Protein AF-X1BJK9-F1 (afdb_monomer_lite)

Sequence (62 aa):
SEYGIQSSTYVQAENQKLHYGDINSVVKVKADETPKLKYCSYCGEPLLNELAKFCAHCGSKV

pLDDT: mean 71.63, std 17.93, range [41.72, 95.81]

InterPro domains:
  IPR059113 Putative zinc-ribbon domain 3 [PF13248] (38-61)

Radius of gyration: 26.51 Å; chains: 1; bounding box: 57×27×64 Å

Organism: NCBI:txid412755

Structure (mmCIF, N/CA/C/O backbone):
data_AF-X1BJK9-F1
#
_entry.id   AF-X1BJK9-F1
#
loop_
_atom_site.group_PDB
_atom_site.id
_atom_site.type_symbol
_atom_site.label_atom_id
_atom_site.label_alt_id
_atom_site.label_comp_id
_atom_site.label_asym_id
_atom_site.label_entity_id
_atom_site.label_seq_id
_atom_site.pdbx_PDB_ins_code
_atom_site.Cartn_x
_atom_site.Cartn_y
_atom_site.Cartn_z
_atom_site.occupancy
_atom_site.B_iso_or_equiv
_atom_site.auth_seq_id
_atom_site.auth_comp_id
_atom_site.auth_asym_id
_atom_site.auth_atom_id
_atom_site.pdbx_PDB_model_num
ATOM 1 N N . SER A 1 1 ? 48.007 11.455 -56.905 1.00 45.75 1 SER A N 1
ATOM 2 C CA . SER A 1 1 ? 47.786 10.111 -56.342 1.00 45.75 1 SER A CA 1
ATOM 3 C C . SER A 1 1 ? 46.941 10.290 -55.090 1.00 45.75 1 SER A C 1
ATOM 5 O O . SER A 1 1 ? 47.471 10.691 -54.068 1.00 45.75 1 SER A O 1
ATOM 7 N N . GLU A 1 2 ? 45.637 10.510 -55.229 1.00 46.75 2 GLU A N 1
ATOM 8 C CA . GLU A 1 2 ? 44.567 9.507 -55.401 1.00 46.75 2 GLU A CA 1
ATOM 9 C C . GLU A 1 2 ? 44.193 8.792 -54.091 1.00 46.75 2 GLU A C 1
ATOM 11 O O . GLU A 1 2 ? 44.945 7.985 -53.561 1.00 46.75 2 GLU A O 1
ATOM 16 N N . TYR A 1 3 ? 43.023 9.210 -53.590 1.00 52.81 3 TYR A N 1
ATOM 17 C CA . TYR A 1 3 ? 42.008 8.529 -52.782 1.00 52.81 3 TYR A CA 1
ATOM 18 C C . TYR A 1 3 ? 42.255 7.082 -52.327 1.00 52.81 3 TYR A C 1
ATOM 20 O O . TYR A 1 3 ? 42.560 6.200 -53.120 1.00 52.81 3 TYR A O 1
ATOM 28 N N . GLY A 1 4 ? 41.898 6.822 -51.063 1.00 41.72 4 GLY A N 1
ATOM 29 C CA . GLY A 1 4 ? 41.710 5.469 -50.543 1.00 41.72 4 GLY A CA 1
ATOM 30 C C . GLY A 1 4 ? 41.130 5.418 -49.129 1.00 41.72 4 GLY A C 1
ATOM 31 O O . GLY A 1 4 ? 41.760 4.871 -48.234 1.00 41.72 4 GLY A O 1
ATOM 32 N N . ILE A 1 5 ? 39.938 5.985 -48.906 1.00 57.59 5 ILE A N 1
ATOM 33 C CA . ILE A 1 5 ? 39.106 5.600 -47.754 1.00 57.59 5 ILE A CA 1
ATOM 34 C C . ILE A 1 5 ? 38.385 4.295 -48.131 1.00 57.59 5 ILE A C 1
ATOM 36 O O . ILE A 1 5 ? 37.489 4.311 -48.972 1.00 57.59 5 ILE A O 1
ATOM 40 N N . GLN A 1 6 ? 38.756 3.175 -47.508 1.00 53.28 6 GLN A N 1
ATOM 41 C CA . GLN A 1 6 ? 37.996 1.913 -47.497 1.00 53.28 6 GLN A CA 1
ATOM 42 C C . GLN A 1 6 ? 38.031 1.383 -46.052 1.00 53.28 6 GLN A C 1
ATOM 44 O O . GLN A 1 6 ? 39.067 0.948 -45.573 1.00 53.28 6 GLN A O 1
ATOM 49 N N . SER A 1 7 ? 37.053 1.749 -45.222 1.00 56.06 7 SER A N 1
ATOM 50 C CA . SER A 1 7 ? 35.779 1.052 -44.971 1.00 56.06 7 SER A CA 1
ATOM 51 C C . SER A 1 7 ? 35.883 -0.278 -44.212 1.00 56.06 7 SER A C 1
ATOM 53 O O . SER A 1 7 ? 36.308 -1.286 -44.755 1.00 56.06 7 SER A O 1
ATOM 55 N N . SER A 1 8 ? 35.288 -0.235 -43.012 1.00 56.81 8 SER A N 1
ATOM 56 C CA . SER A 1 8 ? 34.433 -1.258 -42.396 1.00 56.81 8 SER A CA 1
ATOM 57 C C . SER A 1 8 ? 35.069 -2.560 -41.917 1.00 56.81 8 SER A C 1
ATOM 59 O O . SER A 1 8 ? 35.227 -3.485 -42.699 1.00 56.81 8 SER A O 1
ATOM 61 N N . THR A 1 9 ? 35.198 -2.697 -40.593 1.00 56.03 9 THR A N 1
ATOM 62 C CA . THR A 1 9 ? 34.693 -3.894 -39.901 1.00 56.03 9 THR A CA 1
ATOM 63 C C . THR A 1 9 ? 34.237 -3.553 -38.479 1.00 56.03 9 THR A C 1
ATOM 65 O O . THR A 1 9 ? 35.048 -3.288 -37.601 1.00 56.03 9 THR A O 1
ATOM 68 N N . TYR A 1 10 ? 32.918 -3.623 -38.286 1.00 54.44 10 TYR A N 1
ATOM 69 C CA . TYR A 1 10 ? 32.277 -4.327 -37.172 1.00 54.44 10 TYR A CA 1
ATOM 70 C C . TYR A 1 10 ? 32.519 -3.785 -35.745 1.00 54.44 10 TYR A C 1
ATOM 72 O O . TYR A 1 10 ? 33.470 -4.146 -35.061 1.00 54.44 10 TYR A O 1
ATOM 80 N N . VAL A 1 11 ? 31.576 -2.971 -35.254 1.00 56.59 11 VAL A N 1
ATOM 81 C CA . VAL A 1 11 ? 31.458 -2.641 -33.826 1.00 56.59 11 VAL A CA 1
ATOM 82 C C . VAL A 1 11 ? 30.946 -3.892 -33.105 1.00 56.59 11 VAL A C 1
ATOM 84 O O . VAL A 1 11 ? 29.757 -4.207 -33.164 1.00 56.59 11 VAL A O 1
ATOM 87 N N . GLN A 1 12 ? 31.848 -4.647 -32.479 1.00 59.03 12 GLN A N 1
ATOM 88 C CA . GLN A 1 12 ? 31.481 -5.777 -31.627 1.00 59.03 12 GLN A CA 1
ATOM 89 C C . GLN A 1 12 ? 30.940 -5.231 -30.311 1.00 59.03 12 GLN A C 1
ATOM 91 O O . GLN A 1 12 ? 31.644 -4.605 -29.524 1.00 59.03 12 GLN A O 1
ATOM 96 N N . ALA A 1 13 ? 29.646 -5.443 -30.103 1.00 62.28 13 ALA A N 1
ATOM 97 C CA . ALA A 1 13 ? 29.032 -5.328 -28.801 1.00 62.28 13 ALA A CA 1
ATOM 98 C C . ALA A 1 13 ? 29.622 -6.405 -27.882 1.00 62.28 13 ALA A C 1
ATOM 100 O O . ALA A 1 13 ? 29.363 -7.590 -28.074 1.00 62.28 13 ALA A O 1
ATOM 101 N N . GLU A 1 14 ? 30.346 -5.992 -26.848 1.00 59.72 14 GLU A N 1
ATOM 102 C CA . GLU A 1 14 ? 30.591 -6.824 -25.671 1.00 59.72 14 GLU A CA 1
ATOM 103 C C . GLU A 1 14 ? 30.126 -6.089 -24.419 1.00 59.72 14 GLU A C 1
ATOM 105 O O . GLU A 1 14 ? 30.845 -5.465 -23.649 1.00 59.72 14 GLU A O 1
ATOM 110 N N . ASN A 1 15 ? 28.808 -6.164 -24.276 1.00 62.22 15 ASN A N 1
ATOM 111 C CA . ASN A 1 15 ? 28.055 -5.898 -23.072 1.00 62.22 15 ASN A CA 1
ATOM 112 C C . ASN A 1 15 ? 28.169 -7.146 -22.171 1.00 62.22 15 ASN A C 1
ATOM 114 O O . ASN A 1 15 ? 27.290 -8.004 -22.190 1.00 62.22 15 ASN A O 1
ATOM 118 N N . GLN A 1 16 ? 29.299 -7.331 -21.480 1.00 59.81 16 GLN A N 1
ATOM 119 C CA . GLN A 1 16 ? 29.505 -8.380 -20.462 1.00 59.81 16 GLN A CA 1
ATOM 120 C C . GLN A 1 16 ? 30.895 -8.193 -19.822 1.00 59.81 16 GLN A C 1
ATOM 122 O O . GLN A 1 16 ? 31.850 -7.965 -20.539 1.00 59.81 16 GLN A O 1
ATOM 127 N N . LYS A 1 17 ? 31.160 -8.285 -18.518 1.00 55.50 17 LYS A N 1
ATOM 128 C CA . LYS A 1 17 ? 30.459 -8.809 -17.343 1.00 55.50 17 LYS A CA 1
ATOM 129 C C . LYS A 1 17 ? 30.923 -7.946 -16.162 1.00 55.50 17 LYS A C 1
ATOM 131 O O . LYS A 1 17 ? 32.127 -7.844 -15.937 1.00 55.50 17 LYS A O 1
ATOM 136 N N . LEU A 1 18 ? 30.015 -7.397 -15.356 1.00 53.66 18 LEU A N 1
ATOM 137 C CA . LEU A 1 18 ? 30.395 -7.113 -13.970 1.00 53.66 18 LEU A CA 1
ATOM 138 C C . LEU A 1 18 ? 30.712 -8.473 -13.336 1.00 53.66 18 LEU A C 1
ATOM 140 O O . LEU A 1 18 ? 29.868 -9.371 -13.332 1.00 53.66 18 LEU A O 1
ATOM 144 N N . HIS A 1 19 ? 31.965 -8.654 -12.922 1.00 49.72 19 HIS A N 1
ATOM 145 C CA . HIS A 1 19 ? 32.454 -9.867 -12.278 1.00 49.72 19 HIS A CA 1
ATOM 146 C C . HIS A 1 19 ? 31.588 -10.169 -11.048 1.00 49.72 19 HIS A C 1
ATOM 148 O O . HIS A 1 19 ? 31.611 -9.440 -10.059 1.00 49.72 19 HIS A O 1
ATOM 154 N N . TYR A 1 20 ? 30.823 -11.260 -11.114 1.00 56.81 20 TYR A N 1
ATOM 155 C CA . TYR A 1 20 ? 30.096 -11.851 -9.988 1.00 56.81 20 TYR A CA 1
ATOM 156 C C . TYR A 1 20 ? 31.110 -12.553 -9.067 1.00 56.81 20 TYR A C 1
ATOM 158 O O . TYR A 1 20 ? 31.182 -13.778 -9.013 1.00 56.81 20 TYR A O 1
ATOM 166 N N . GLY A 1 21 ? 31.999 -11.765 -8.460 1.00 60.56 21 GLY A N 1
ATOM 167 C CA . GLY A 1 21 ? 33.137 -12.249 -7.679 1.00 60.56 21 GLY A CA 1
ATOM 168 C C . GLY A 1 21 ? 33.020 -12.040 -6.171 1.00 60.56 21 GLY A C 1
ATOM 169 O O . GLY A 1 21 ? 33.560 -12.847 -5.428 1.00 60.56 21 GLY A O 1
ATOM 170 N N . ASP A 1 22 ? 32.286 -11.027 -5.695 1.00 60.56 22 ASP A N 1
ATOM 171 C CA . ASP A 1 22 ? 32.535 -10.507 -4.338 1.00 60.56 22 ASP A CA 1
ATOM 172 C C . ASP A 1 22 ? 31.283 -10.163 -3.518 1.00 60.56 22 ASP A C 1
ATOM 174 O O . ASP A 1 22 ? 31.242 -9.133 -2.854 1.00 60.56 22 ASP A O 1
ATOM 178 N N . ILE A 1 23 ? 30.263 -11.027 -3.488 1.00 61.66 23 ILE A N 1
ATOM 179 C CA . ILE A 1 23 ? 29.280 -10.995 -2.383 1.00 61.66 23 ILE A CA 1
ATOM 180 C C . ILE A 1 23 ? 28.911 -12.392 -1.867 1.00 61.66 23 ILE A C 1
ATOM 182 O O . ILE A 1 23 ? 27.751 -12.698 -1.615 1.00 61.66 23 ILE A O 1
ATOM 186 N N . ASN A 1 24 ? 29.911 -13.236 -1.606 1.00 57.97 24 ASN A N 1
ATOM 187 C CA . ASN A 1 24 ? 29.776 -14.304 -0.602 1.00 57.97 24 ASN A CA 1
ATOM 188 C C . ASN A 1 24 ? 30.070 -13.757 0.811 1.00 57.97 24 ASN A C 1
ATOM 190 O O . ASN A 1 24 ? 30.828 -14.336 1.583 1.00 57.97 24 ASN A O 1
ATOM 194 N N . SER A 1 25 ? 29.463 -12.617 1.161 1.00 59.06 25 SER A N 1
ATOM 195 C CA . SER A 1 25 ? 29.474 -12.071 2.521 1.00 59.06 25 SER A CA 1
ATOM 196 C C . SER A 1 25 ? 28.098 -12.283 3.138 1.00 59.06 25 SER A C 1
ATOM 198 O O . SER A 1 25 ? 27.232 -11.421 3.080 1.00 59.06 25 SER A O 1
ATOM 200 N N . VAL A 1 26 ? 27.883 -13.511 3.612 1.00 59.28 26 VAL A N 1
ATOM 201 C CA . VAL A 1 26 ? 26.966 -13.931 4.685 1.00 59.28 26 VAL A CA 1
ATOM 202 C C . VAL A 1 26 ? 25.832 -12.946 5.033 1.00 59.28 26 VAL A C 1
ATOM 204 O O . VAL A 1 26 ? 25.694 -12.519 6.177 1.00 59.28 26 VAL A O 1
ATOM 207 N N . VAL A 1 27 ? 24.935 -12.649 4.092 1.00 58.50 27 VAL A N 1
ATOM 208 C CA . VAL A 1 27 ? 23.584 -12.205 4.448 1.00 58.50 27 VAL A CA 1
ATOM 209 C C . VAL A 1 27 ? 22.744 -13.467 4.500 1.00 58.50 27 VAL A C 1
ATOM 211 O O . VAL A 1 27 ? 22.137 -13.888 3.519 1.00 58.50 27 VAL A O 1
ATOM 214 N N . LYS A 1 28 ? 22.727 -14.106 5.674 1.00 52.22 28 LYS A N 1
ATOM 215 C CA . LYS A 1 28 ? 21.620 -14.989 6.051 1.00 52.22 28 LYS A CA 1
ATOM 216 C C . LYS A 1 28 ? 20.376 -14.109 6.156 1.00 52.22 28 LYS A C 1
ATOM 218 O O . LYS A 1 28 ? 19.993 -13.694 7.249 1.00 52.22 28 LYS A O 1
ATOM 223 N N . VAL A 1 29 ? 19.781 -13.780 5.012 1.00 58.72 29 VAL A N 1
ATOM 224 C CA . VAL A 1 29 ? 18.413 -13.277 4.958 1.00 58.72 29 VAL A CA 1
ATOM 225 C C . VAL A 1 29 ? 17.578 -14.421 5.502 1.00 58.72 29 VAL A C 1
ATOM 227 O O . VAL A 1 29 ? 17.490 -15.482 4.886 1.00 58.72 29 VAL A O 1
ATOM 230 N N . LYS A 1 30 ? 17.085 -14.255 6.729 1.00 52.72 30 LYS A N 1
ATOM 231 C CA . LYS A 1 30 ? 16.128 -15.178 7.322 1.00 52.72 30 LYS A CA 1
ATOM 232 C C . LYS A 1 30 ? 14.940 -15.213 6.364 1.00 52.72 30 LYS A C 1
ATOM 234 O O . LYS A 1 30 ? 14.233 -14.224 6.215 1.00 52.72 30 LYS A O 1
ATOM 239 N N . ALA A 1 31 ? 14.819 -16.318 5.637 1.00 57.53 31 ALA A N 1
ATOM 240 C CA . ALA A 1 31 ? 13.671 -16.640 4.811 1.00 57.53 31 ALA A CA 1
ATOM 241 C C . ALA A 1 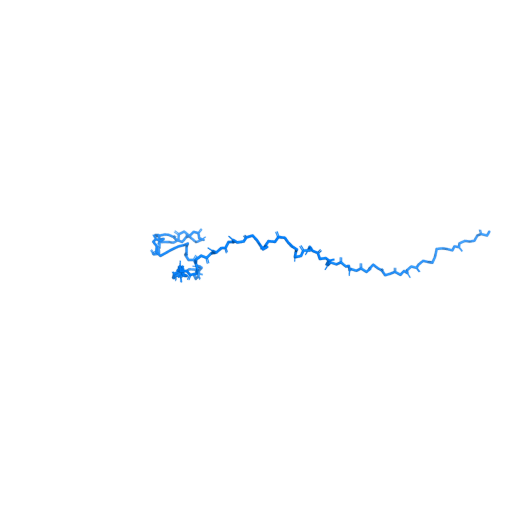31 ? 12.539 -17.065 5.748 1.00 57.53 31 ALA A C 1
ATOM 243 O O . ALA A 1 31 ? 12.279 -18.243 5.942 1.00 57.53 31 ALA A O 1
ATOM 244 N N . ASP A 1 32 ? 11.977 -16.077 6.416 1.00 56.81 32 ASP A N 1
ATOM 245 C CA . ASP A 1 32 ? 10.827 -16.148 7.301 1.00 56.81 32 ASP A CA 1
ATOM 246 C C . ASP A 1 32 ? 10.497 -14.661 7.401 1.00 56.81 32 ASP A C 1
ATOM 248 O O . ASP A 1 32 ? 11.225 -13.909 8.035 1.00 56.81 32 ASP A O 1
ATOM 252 N N . GLU A 1 33 ? 9.664 -14.066 6.557 1.00 62.44 33 GLU A N 1
ATOM 253 C CA . GLU A 1 33 ? 8.260 -14.343 6.301 1.00 62.44 33 GLU A CA 1
ATOM 254 C C . GLU A 1 33 ? 8.008 -13.631 4.960 1.00 62.44 33 GLU A C 1
ATOM 256 O O . GLU A 1 33 ? 8.259 -12.429 4.864 1.00 62.44 33 GLU A O 1
ATOM 261 N N . THR A 1 34 ? 7.593 -14.310 3.883 1.00 60.31 34 THR A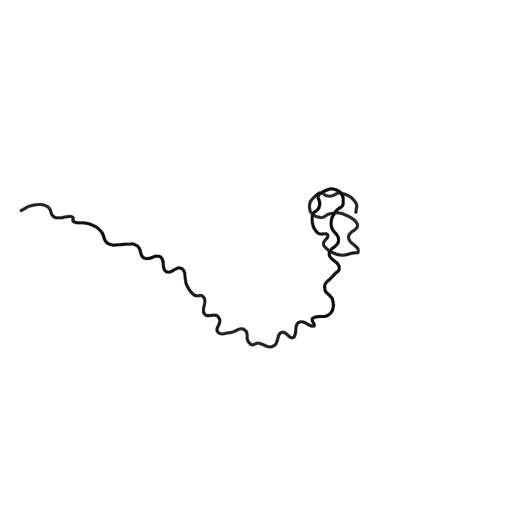 N 1
ATOM 262 C CA . THR A 1 34 ? 7.156 -13.565 2.688 1.00 60.31 34 THR A CA 1
ATOM 263 C C . THR A 1 34 ? 5.952 -12.731 3.116 1.00 60.31 34 THR A C 1
ATOM 265 O O . THR A 1 34 ? 4.926 -13.345 3.438 1.00 60.31 34 THR A O 1
ATOM 268 N N . PRO A 1 35 ? 6.037 -11.385 3.171 1.00 66.00 35 PRO A N 1
ATOM 269 C CA . PRO A 1 35 ? 4.884 -10.584 3.544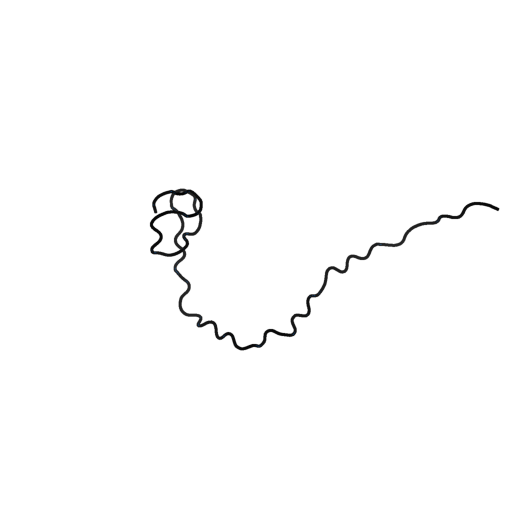 1.00 66.00 35 PRO A CA 1
ATOM 270 C C . PRO A 1 35 ? 3.780 -10.955 2.565 1.00 66.00 35 PRO A C 1
ATOM 272 O O . PRO A 1 35 ? 4.018 -10.981 1.354 1.00 66.00 35 PRO A O 1
ATOM 275 N N . LYS A 1 36 ? 2.599 -11.328 3.070 1.00 71.75 36 LYS A N 1
ATOM 276 C CA . LYS A 1 36 ? 1.463 -11.617 2.197 1.00 71.75 36 LYS A CA 1
ATOM 277 C C . LYS A 1 36 ? 1.156 -10.336 1.435 1.00 71.75 36 LYS A C 1
ATOM 279 O O . LYS A 1 36 ? 0.547 -9.410 1.968 1.00 71.75 36 LYS A O 1
ATOM 284 N N . LEU A 1 37 ? 1.635 -10.274 0.196 1.00 77.56 37 LEU A N 1
ATOM 285 C CA . LEU A 1 37 ? 1.416 -9.148 -0.693 1.00 77.56 37 LEU A CA 1
ATOM 286 C C . LEU A 1 37 ? -0.079 -9.097 -0.989 1.00 77.56 37 LEU A C 1
ATOM 288 O O . LEU A 1 37 ? -0.628 -9.953 -1.683 1.00 77.56 37 LEU A O 1
ATOM 292 N N . LYS A 1 38 ? -0.744 -8.107 -0.400 1.00 89.31 38 LYS A N 1
ATOM 293 C CA . LYS A 1 38 ? -2.106 -7.731 -0.765 1.00 89.31 38 LYS A CA 1
ATOM 294 C C . LYS A 1 38 ? -2.042 -6.806 -1.970 1.00 89.31 38 LYS A C 1
ATOM 296 O O . LYS A 1 38 ? -1.058 -6.098 -2.156 1.00 89.31 38 LYS A O 1
ATOM 301 N N . TYR A 1 39 ? -3.104 -6.792 -2.758 1.00 92.81 39 TYR A N 1
ATOM 302 C CA . TYR A 1 39 ? -3.226 -5.938 -3.933 1.00 92.81 39 TYR A CA 1
ATOM 303 C C . TYR A 1 39 ? -4.357 -4.940 -3.717 1.00 92.81 39 TYR A C 1
ATOM 305 O O . TYR A 1 39 ? -5.333 -5.229 -3.024 1.00 92.81 39 TYR A O 1
ATOM 313 N N . CYS A 1 40 ? -4.221 -3.753 -4.294 1.00 95.44 40 CYS A N 1
ATOM 314 C CA . CYS A 1 40 ? -5.260 -2.743 -4.267 1.00 95.44 40 CYS A CA 1
ATOM 315 C C . CYS A 1 40 ? -6.468 -3.221 -5.077 1.00 95.44 40 CYS A C 1
ATOM 317 O O . CYS A 1 40 ? -6.352 -3.467 -6.274 1.00 95.44 40 CYS A O 1
ATOM 319 N N . SER A 1 41 ? -7.649 -3.265 -4.463 1.00 93.94 41 SER A N 1
ATOM 320 C CA . SER A 1 41 ? -8.887 -3.648 -5.158 1.00 93.94 41 SER A CA 1
ATOM 321 C C . SER A 1 41 ? -9.336 -2.645 -6.230 1.00 93.94 41 SER A C 1
ATOM 323 O O . SER A 1 41 ? -10.206 -2.971 -7.029 1.00 93.94 41 SER A O 1
ATOM 325 N N . TYR A 1 42 ? -8.768 -1.431 -6.243 1.00 95.44 42 TYR A N 1
ATOM 326 C CA . TYR A 1 42 ? -9.108 -0.380 -7.207 1.00 95.44 42 TYR A CA 1
ATOM 327 C C . TYR A 1 42 ? -8.197 -0.373 -8.440 1.00 95.44 42 TYR A C 1
ATOM 329 O O . TYR A 1 42 ? -8.703 -0.269 -9.551 1.00 95.44 42 TYR A O 1
ATOM 337 N N . CYS A 1 43 ? -6.871 -0.469 -8.269 1.00 95.81 43 CYS A N 1
ATOM 338 C CA . CYS A 1 43 ? -5.917 -0.417 -9.390 1.00 95.81 43 CYS A CA 1
ATOM 339 C C . CYS A 1 43 ? -5.166 -1.730 -9.652 1.00 95.81 43 CYS A C 1
ATOM 341 O O . CYS A 1 43 ? -4.503 -1.852 -10.676 1.00 95.81 43 CYS A O 1
ATOM 343 N N . GLY A 1 44 ? -5.250 -2.707 -8.748 1.00 93.81 44 GLY A N 1
ATOM 344 C CA . GLY A 1 44 ? -4.558 -3.990 -8.870 1.00 93.81 44 GLY A CA 1
ATOM 345 C C . GLY A 1 44 ? -3.084 -3.973 -8.462 1.00 93.81 44 GLY A C 1
ATOM 346 O O . GLY A 1 44 ? -2.438 -5.013 -8.526 1.00 93.81 44 GLY A O 1
ATOM 347 N N . GLU A 1 45 ? -2.537 -2.838 -8.020 1.00 95.25 45 GLU A N 1
ATOM 348 C CA . GLU A 1 45 ? -1.120 -2.745 -7.645 1.00 95.25 45 GLU A CA 1
ATOM 349 C C . GLU A 1 45 ? -0.841 -3.274 -6.232 1.00 95.25 45 GLU A C 1
ATOM 351 O O . GLU A 1 45 ? -1.709 -3.181 -5.355 1.00 95.25 45 GLU A O 1
ATOM 356 N N . PRO A 1 46 ? 0.355 -3.840 -5.988 1.00 93.06 46 PRO A N 1
ATOM 357 C CA . PRO A 1 46 ? 0.710 -4.389 -4.688 1.00 93.06 46 PRO A CA 1
ATOM 358 C C . PRO A 1 46 ? 0.728 -3.301 -3.609 1.00 93.06 46 PRO A C 1
ATOM 360 O O . PRO A 1 46 ? 1.233 -2.193 -3.794 1.00 93.06 46 PRO A O 1
ATOM 363 N N . LEU A 1 47 ? 0.176 -3.633 -2.448 1.00 92.62 47 LEU A N 1
ATOM 364 C CA . LEU A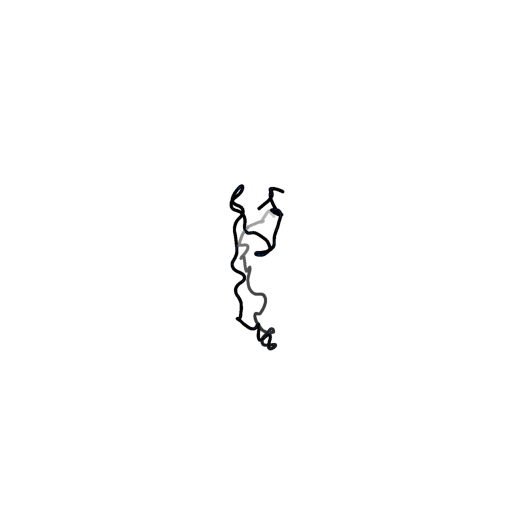 1 47 ? 0.225 -2.796 -1.259 1.00 92.62 47 LEU A CA 1
ATOM 365 C C . LEU A 1 47 ? 1.569 -2.975 -0.558 1.00 92.62 47 LEU A C 1
ATOM 367 O O . LEU A 1 47 ? 2.112 -4.076 -0.510 1.00 92.62 47 LEU A O 1
ATOM 371 N N . LEU A 1 48 ? 2.076 -1.889 0.036 1.00 87.25 48 LEU A N 1
ATOM 372 C CA . LEU A 1 48 ? 3.364 -1.884 0.741 1.00 87.25 48 LEU A CA 1
ATOM 373 C C . LEU A 1 48 ? 3.440 -2.945 1.846 1.00 87.25 48 LEU A C 1
ATOM 375 O O . LEU A 1 48 ? 4.503 -3.500 2.102 1.00 87.25 48 LEU A O 1
ATOM 379 N N . ASN A 1 49 ? 2.329 -3.173 2.542 1.00 86.25 49 ASN A N 1
ATOM 380 C CA . ASN A 1 49 ? 2.197 -4.173 3.591 1.00 86.25 49 ASN A CA 1
ATOM 381 C C . ASN A 1 49 ? 0.713 -4.425 3.896 1.00 86.25 49 ASN A C 1
ATOM 383 O O . ASN A 1 49 ? -0.176 -3.728 3.406 1.00 86.25 49 ASN A O 1
ATOM 387 N N . GLU A 1 50 ? 0.448 -5.406 4.755 1.00 84.25 50 GLU A N 1
ATOM 388 C CA . GLU A 1 50 ? -0.909 -5.795 5.149 1.00 84.25 50 GLU A CA 1
ATOM 389 C C . GLU A 1 50 ? -1.654 -4.756 6.001 1.00 84.25 50 GLU A C 1
ATOM 391 O O . GLU A 1 50 ? -2.868 -4.889 6.163 1.00 84.25 50 GLU A O 1
ATOM 396 N N . LEU A 1 51 ? -0.942 -3.755 6.536 1.00 86.44 51 LEU A N 1
ATOM 397 C CA . LEU A 1 51 ? -1.466 -2.662 7.364 1.00 86.44 51 LEU A CA 1
ATOM 398 C C . LEU A 1 51 ? -1.686 -1.366 6.565 1.00 86.44 51 LEU A C 1
ATOM 400 O O . LEU A 1 51 ? -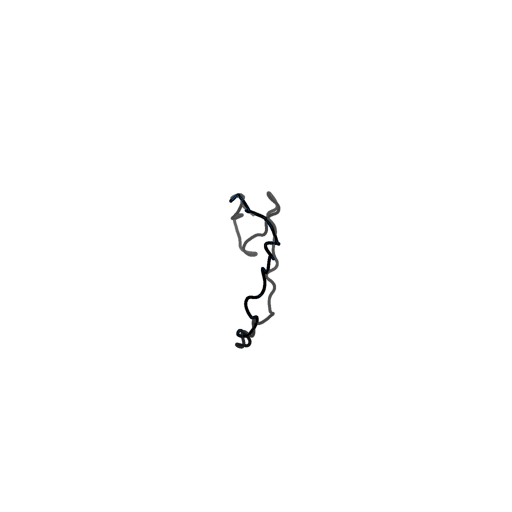2.070 -0.343 7.144 1.00 86.44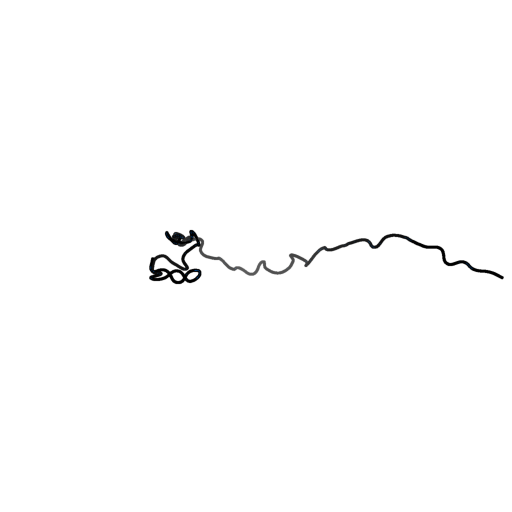 51 LEU A O 1
ATOM 404 N N . ALA A 1 52 ? -1.424 -1.381 5.255 1.00 88.06 52 ALA A N 1
ATOM 405 C CA . ALA A 1 52 ? -1.610 -0.226 4.396 1.00 88.06 52 ALA A CA 1
ATOM 406 C C . ALA A 1 52 ? -3.086 0.187 4.416 1.00 88.06 52 ALA A C 1
ATOM 408 O O . ALA A 1 52 ? -3.961 -0.604 4.093 1.00 88.06 52 ALA A O 1
ATOM 409 N N . LYS A 1 53 ? -3.354 1.438 4.806 1.00 93.62 53 LYS A N 1
ATOM 410 C CA . LYS A 1 53 ? -4.708 2.025 4.799 1.00 93.62 53 LYS A CA 1
ATOM 411 C C . LYS A 1 53 ? -5.055 2.675 3.460 1.00 93.62 53 LYS A C 1
ATOM 413 O O . LYS A 1 53 ? -6.219 2.946 3.187 1.00 93.62 53 LYS A O 1
ATOM 418 N N . PHE A 1 54 ? -4.034 2.981 2.661 1.00 95.25 54 PHE A N 1
ATOM 419 C CA . PHE A 1 54 ? -4.150 3.652 1.373 1.00 95.25 54 PHE A CA 1
ATOM 420 C C . PHE A 1 54 ? -3.159 3.045 0.381 1.00 95.25 54 PHE A C 1
ATOM 422 O O . PHE A 1 54 ? -2.056 2.639 0.756 1.00 95.25 54 PHE A O 1
ATOM 429 N N . CYS A 1 55 ? -3.545 3.003 -0.888 1.00 95.56 55 CYS A N 1
ATOM 430 C CA . CYS A 1 55 ? -2.679 2.604 -1.982 1.00 95.56 55 CYS A CA 1
ATOM 431 C C . CYS A 1 55 ? -1.691 3.733 -2.294 1.00 95.56 55 CYS A C 1
ATOM 433 O O . CYS A 1 55 ? -2.100 4.846 -2.617 1.00 95.56 55 CYS A O 1
ATOM 435 N N . ALA A 1 56 ? -0.392 3.436 -2.244 1.00 93.44 56 ALA A N 1
ATOM 436 C CA . ALA A 1 56 ? 0.657 4.402 -2.570 1.00 93.44 56 ALA A CA 1
ATOM 437 C C . ALA A 1 56 ? 0.679 4.802 -4.056 1.00 93.44 56 ALA A C 1
ATOM 439 O O . ALA A 1 56 ? 1.233 5.841 -4.394 1.00 93.44 56 ALA A O 1
ATOM 440 N N . HIS A 1 57 ? 0.071 3.995 -4.929 1.00 94.88 57 HIS A N 1
ATOM 441 C CA . HIS A 1 57 ? 0.035 4.260 -6.361 1.00 94.88 57 HIS A CA 1
ATOM 442 C C . HIS A 1 57 ? -1.160 5.119 -6.787 1.00 94.88 57 HIS A C 1
ATOM 444 O O . HIS A 1 57 ? -0.986 6.112 -7.484 1.00 94.88 57 HIS A O 1
ATOM 450 N N . CYS A 1 58 ? -2.378 4.764 -6.364 1.00 95.50 58 CYS A N 1
ATOM 451 C CA . CYS A 1 58 ? -3.597 5.453 -6.808 1.00 95.50 58 CYS A CA 1
ATOM 452 C C . CYS A 1 58 ? -4.251 6.333 -5.731 1.00 95.50 58 CYS A C 1
ATOM 454 O O . CYS A 1 58 ? -5.250 6.992 -6.007 1.00 95.50 58 CYS A O 1
ATOM 456 N N . GLY A 1 59 ? -3.748 6.317 -4.492 1.00 94.00 59 GLY A N 1
ATOM 457 C CA . GLY A 1 59 ? -4.290 7.097 -3.373 1.00 94.00 59 GLY A CA 1
ATOM 458 C C . GLY A 1 59 ? -5.614 6.578 -2.799 1.00 94.00 59 GLY A C 1
ATOM 459 O O . GLY A 1 59 ? -6.127 7.150 -1.837 1.00 94.00 59 GLY A O 1
ATOM 460 N N . SER A 1 60 ? -6.175 5.493 -3.347 1.00 95.50 60 SER A N 1
ATOM 461 C CA . SER A 1 60 ? -7.432 4.911 -2.856 1.00 95.50 60 SER A CA 1
ATOM 462 C C . SER A 1 60 ? -7.258 4.291 -1.472 1.00 95.50 60 SER A C 1
ATOM 464 O O . SER A 1 60 ? -6.217 3.710 -1.175 1.00 95.50 60 SER A O 1
ATOM 466 N N . LYS A 1 61 ? -8.293 4.368 -0.631 1.00 94.06 61 LYS A N 1
ATOM 467 C CA . LYS A 1 61 ? -8.341 3.657 0.655 1.00 94.06 61 LYS A CA 1
ATOM 468 C C . LYS A 1 61 ? -8.519 2.150 0.410 1.00 94.06 61 LYS A C 1
ATOM 470 O O . LYS A 1 61 ? -9.359 1.779 -0.411 1.00 94.06 61 LYS A O 1
ATOM 475 N N . VAL A 1 62 ? -7.742 1.313 1.100 1.00 89.31 62 VAL A N 1
ATOM 476 C CA . VAL A 1 62 ? -7.669 -0.155 0.911 1.00 89.31 62 VAL A CA 1
ATOM 477 C C . VAL A 1 62 ? -7.860 -0.923 2.211 1.00 89.31 62 VAL A C 1
ATOM 479 O O . VAL A 1 62 ? -7.708 -0.299 3.288 1.00 89.31 62 VAL A O 1
#

Foldseek 3Di:
DDDDDDDDDDDDDDPDDPPPPDPPPDPPPPPPDPAPFDADPPPRHTAPHPPDQARPPPRHGD

Secondary structure (DSSP, 8-state):
---------------------S--S-------------B-TTT-PBPSSTT-SB-TTT--B-